Protein AF-A0A928Z1S4-F1 (afdb_monomer_lite)

Structure (mmCIF, N/CA/C/O backbone):
data_AF-A0A928Z1S4-F1
#
_entry.id   AF-A0A928Z1S4-F1
#
loop_
_atom_site.group_PDB
_atom_site.id
_atom_site.type_symbol
_atom_site.label_atom_id
_atom_site.label_alt_id
_atom_site.label_comp_id
_atom_site.label_asym_id
_atom_site.label_entity_id
_atom_site.label_seq_id
_atom_site.pdbx_PDB_ins_code
_atom_site.Cartn_x
_atom_site.Cartn_y
_atom_site.Cartn_z
_atom_site.occupancy
_atom_site.B_iso_or_equiv
_atom_site.auth_seq_id
_atom_site.auth_comp_id
_atom_site.auth_asym_id
_atom_site.auth_atom_id
_atom_site.pdbx_PDB_model_num
ATOM 1 N N . MET A 1 1 ? -10.447 28.029 10.618 1.00 44.19 1 MET A N 1
ATOM 2 C CA . MET A 1 1 ? -10.166 26.722 9.988 1.00 44.19 1 MET A CA 1
ATOM 3 C C . MET A 1 1 ? -8.656 26.515 9.938 1.00 44.19 1 MET A C 1
ATOM 5 O O . MET A 1 1 ? -8.035 26.800 8.925 1.00 44.19 1 MET A O 1
ATOM 9 N N . LYS A 1 2 ? -8.033 26.121 11.053 1.00 41.84 2 LYS A N 1
ATOM 10 C CA . LYS A 1 2 ? -6.613 25.748 11.061 1.00 41.84 2 LYS A CA 1
ATOM 11 C C . LYS A 1 2 ? -6.581 24.227 11.087 1.00 41.84 2 LYS A C 1
ATOM 13 O O . LYS A 1 2 ? -7.019 23.639 12.069 1.00 41.84 2 LYS A O 1
ATOM 18 N N . ARG A 1 3 ? -6.177 23.603 9.978 1.00 52.69 3 ARG A N 1
ATOM 19 C CA . ARG A 1 3 ? -5.882 22.168 9.963 1.00 52.69 3 ARG A CA 1
ATOM 20 C C . ARG A 1 3 ? -4.666 22.008 10.865 1.00 52.69 3 ARG A C 1
ATOM 22 O O . ARG A 1 3 ? -3.581 22.459 10.514 1.00 52.69 3 ARG A O 1
ATOM 29 N N . HIS A 1 4 ? -4.883 21.509 12.073 1.00 50.34 4 HIS A N 1
ATOM 30 C CA . HIS A 1 4 ? -3.794 21.029 12.899 1.00 50.34 4 HIS A CA 1
ATOM 31 C C . HIS A 1 4 ? -3.205 19.842 12.140 1.00 50.34 4 HIS A C 1
ATOM 33 O O . HIS A 1 4 ? -3.820 18.785 12.094 1.00 50.34 4 HIS A O 1
ATOM 39 N N . THR A 1 5 ? -2.066 20.036 11.478 1.00 54.94 5 THR A N 1
ATOM 40 C CA . THR A 1 5 ? -1.255 18.928 10.973 1.00 54.94 5 THR A CA 1
ATOM 41 C C . THR A 1 5 ? -0.599 18.291 12.193 1.00 54.94 5 THR A C 1
ATOM 43 O O . THR A 1 5 ? 0.552 18.574 12.519 1.00 54.94 5 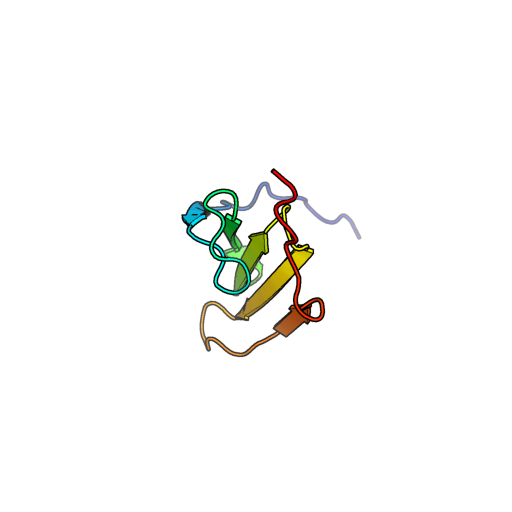THR A O 1
ATOM 46 N N . THR A 1 6 ? -1.368 17.520 12.959 1.00 55.72 6 THR A N 1
ATOM 47 C CA . THR A 1 6 ? -0.786 16.541 13.869 1.00 55.72 6 THR A CA 1
ATOM 48 C C . THR A 1 6 ? 0.083 15.633 13.010 1.00 55.72 6 THR A C 1
ATOM 50 O O . THR A 1 6 ? -0.350 15.163 11.961 1.00 55.72 6 THR A O 1
ATOM 53 N N . LEU A 1 7 ? 1.348 15.460 13.394 1.00 63.41 7 LEU A N 1
ATOM 54 C CA . LEU A 1 7 ? 2.197 14.406 12.850 1.00 63.41 7 LEU A CA 1
ATOM 55 C C . LEU A 1 7 ? 1.575 13.083 13.307 1.00 63.41 7 LEU A C 1
ATOM 57 O O . LEU A 1 7 ? 1.950 12.550 14.349 1.00 63.41 7 LEU A O 1
ATOM 61 N N . SER A 1 8 ? 0.541 12.627 12.603 1.00 57.97 8 SER A N 1
ATOM 62 C CA . SER A 1 8 ? -0.127 11.363 12.881 1.00 57.97 8 SER A CA 1
ATOM 63 C C . SER A 1 8 ? 0.922 10.251 12.831 1.00 57.97 8 SER A C 1
ATOM 65 O O . SER A 1 8 ? 1.812 10.302 11.972 1.00 57.97 8 SER A O 1
ATOM 67 N N . PRO A 1 9 ? 0.874 9.258 13.731 1.00 62.47 9 PRO A N 1
ATOM 68 C CA . PRO A 1 9 ? 1.789 8.132 13.668 1.00 62.47 9 PRO A CA 1
ATOM 69 C C . PRO A 1 9 ? 1.525 7.358 12.373 1.00 62.47 9 PRO A C 1
ATOM 71 O O . PRO A 1 9 ? 0.569 6.598 12.253 1.00 62.47 9 PRO A O 1
ATOM 74 N N . ILE A 1 10 ? 2.378 7.575 11.375 1.00 79.69 10 ILE A N 1
ATOM 75 C CA . ILE A 1 10 ? 2.367 6.801 10.141 1.00 79.69 10 ILE A CA 1
ATOM 76 C C . ILE A 1 10 ? 3.254 5.587 10.384 1.00 79.69 10 ILE A C 1
ATOM 78 O O . ILE A 1 10 ? 4.479 5.701 10.467 1.00 79.69 10 ILE A O 1
ATOM 82 N N . ARG A 1 11 ? 2.646 4.402 10.489 1.00 93.38 11 ARG A N 1
ATOM 83 C CA . ARG A 1 11 ? 3.412 3.153 10.415 1.00 93.38 11 ARG A CA 1
ATOM 84 C C . ARG A 1 11 ? 3.709 2.875 8.946 1.00 93.38 11 ARG A C 1
ATOM 86 O O . ARG A 1 11 ? 2.786 2.910 8.138 1.00 93.38 11 ARG A O 1
ATOM 93 N N . ALA A 1 12 ? 4.953 2.559 8.599 1.00 93.94 12 ALA A N 1
ATOM 94 C CA . ALA A 1 12 ? 5.346 2.220 7.231 1.00 93.94 12 ALA A CA 1
ATOM 95 C C . ALA A 1 12 ? 6.056 0.862 7.165 1.00 93.94 12 ALA A C 1
ATOM 97 O O . ALA A 1 12 ? 6.780 0.481 8.086 1.00 93.94 12 ALA A O 1
ATOM 98 N N . GLN A 1 13 ? 5.841 0.130 6.073 1.00 96.12 13 GLN A N 1
ATOM 99 C CA . GLN A 1 13 ? 6.514 -1.134 5.788 1.00 96.12 13 GLN A CA 1
ATOM 100 C C . GLN A 1 13 ? 6.840 -1.248 4.297 1.00 96.12 13 GLN A C 1
ATOM 102 O O . GLN A 1 13 ? 5.973 -1.015 3.456 1.00 96.12 13 GLN A O 1
ATOM 107 N N . ASN A 1 14 ? 8.054 -1.704 3.985 1.00 96.56 14 ASN A N 1
ATOM 108 C CA . ASN A 1 14 ? 8.428 -2.108 2.630 1.00 96.56 14 ASN A CA 1
ATOM 109 C C . ASN A 1 14 ? 7.816 -3.473 2.300 1.00 96.56 14 ASN A C 1
ATOM 111 O O . ASN A 1 14 ? 7.937 -4.422 3.081 1.00 96.56 14 ASN A O 1
ATOM 115 N N . ILE A 1 15 ? 7.175 -3.576 1.140 1.00 96.56 15 ILE A N 1
ATOM 116 C CA . ILE A 1 15 ? 6.528 -4.796 0.655 1.00 96.56 15 ILE A CA 1
ATOM 117 C C . ILE A 1 15 ? 6.890 -5.048 -0.813 1.00 96.56 15 ILE A C 1
ATOM 119 O O . ILE A 1 15 ? 7.387 -4.171 -1.516 1.00 96.56 15 ILE A O 1
ATOM 123 N N . CYS A 1 16 ? 6.593 -6.247 -1.310 1.00 96.31 16 CYS A N 1
ATOM 124 C CA . CYS A 1 16 ? 6.564 -6.471 -2.751 1.00 96.31 16 CYS A CA 1
ATOM 125 C C . CYS A 1 16 ? 5.302 -5.833 -3.350 1.00 96.31 16 CYS A C 1
ATOM 127 O O . CYS A 1 16 ? 4.205 -5.988 -2.809 1.00 96.31 16 CYS A O 1
ATOM 129 N N . CYS A 1 17 ? 5.450 -5.141 -4.479 1.00 95.12 17 CYS A N 1
ATOM 130 C CA . CYS A 1 17 ? 4.341 -4.555 -5.211 1.00 95.12 17 CYS A CA 1
ATOM 131 C C . CYS A 1 17 ? 3.390 -5.665 -5.682 1.00 95.12 17 CYS A C 1
ATOM 133 O O . CYS A 1 17 ? 3.840 -6.574 -6.383 1.00 95.12 17 CYS A O 1
ATOM 135 N N . PRO A 1 18 ? 2.085 -5.586 -5.377 1.00 92.50 18 PRO A N 1
ATOM 136 C CA . PRO A 1 18 ? 1.116 -6.579 -5.837 1.00 92.50 18 PRO A CA 1
ATOM 137 C C . PRO A 1 18 ? 0.862 -6.528 -7.354 1.00 92.50 18 PRO A C 1
ATOM 139 O O . PRO A 1 18 ? 0.313 -7.479 -7.894 1.00 92.50 18 PRO A O 1
ATOM 142 N N . ASN A 1 19 ? 1.259 -5.448 -8.039 1.00 92.31 19 ASN A N 1
ATOM 143 C CA . ASN A 1 19 ? 1.089 -5.291 -9.486 1.00 92.31 19 ASN A CA 1
ATOM 144 C C . ASN A 1 19 ? 2.335 -5.693 -10.287 1.00 92.31 19 ASN A C 1
ATOM 146 O O . ASN A 1 19 ? 2.249 -6.554 -11.154 1.00 92.31 19 ASN A O 1
ATOM 150 N N . CYS A 1 20 ? 3.506 -5.110 -9.999 1.00 92.19 20 CYS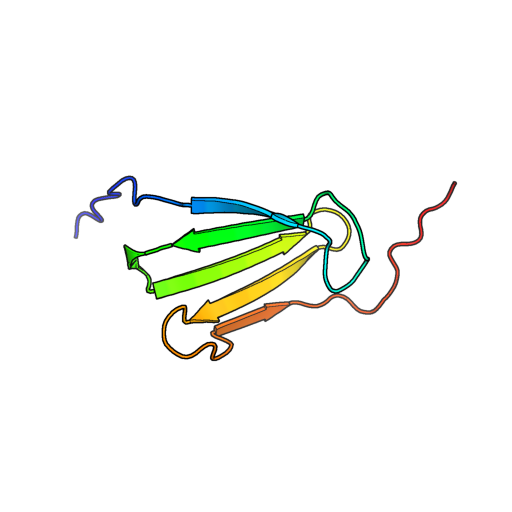 A N 1
ATOM 151 C CA . CYS A 1 20 ? 4.733 -5.373 -10.772 1.00 92.19 20 CYS A CA 1
ATOM 152 C C . CYS A 1 20 ? 5.749 -6.297 -10.078 1.00 92.19 20 CYS A C 1
ATOM 154 O O . CYS A 1 20 ? 6.787 -6.617 -10.656 1.00 92.19 20 CYS A O 1
ATOM 156 N N . GLY A 1 21 ? 5.515 -6.681 -8.820 1.00 92.38 21 GLY A N 1
ATOM 157 C CA . GLY A 1 21 ? 6.438 -7.511 -8.039 1.00 92.38 21 GLY A CA 1
ATOM 158 C C . GLY A 1 21 ? 7.707 -6.808 -7.537 1.00 92.38 21 GLY A C 1
ATOM 159 O O . GLY A 1 21 ? 8.535 -7.456 -6.896 1.00 92.38 21 GLY A O 1
ATOM 160 N N . SER A 1 22 ? 7.901 -5.507 -7.791 1.00 93.06 22 SER A N 1
ATOM 161 C CA . SER A 1 22 ? 9.073 -4.780 -7.276 1.00 93.06 22 SER A CA 1
ATOM 162 C C . SER A 1 22 ? 9.121 -4.750 -5.745 1.00 93.06 22 SER A C 1
ATOM 164 O O . SER A 1 22 ? 8.089 -4.676 -5.089 1.00 93.06 22 SER A O 1
ATOM 166 N N . ARG A 1 23 ? 10.328 -4.744 -5.170 1.00 95.50 23 ARG A N 1
ATOM 167 C CA . ARG A 1 23 ? 10.571 -4.651 -3.718 1.00 95.50 23 ARG A CA 1
ATOM 168 C C . ARG A 1 23 ? 10.626 -3.214 -3.184 1.00 95.50 23 ARG A C 1
ATOM 170 O O . ARG A 1 23 ? 10.853 -3.029 -1.995 1.00 95.50 23 ARG A O 1
ATOM 177 N N . SER A 1 24 ? 10.436 -2.219 -4.049 1.00 95.12 24 SER A N 1
ATOM 178 C CA . SER A 1 24 ? 10.406 -0.792 -3.699 1.00 95.12 24 SER A CA 1
ATOM 179 C C . SER A 1 24 ? 9.002 -0.271 -3.360 1.00 95.12 24 SER A C 1
ATOM 181 O O . SER A 1 24 ? 8.814 0.934 -3.239 1.00 95.12 24 SER A O 1
ATOM 183 N N . ALA A 1 25 ? 7.998 -1.146 -3.222 1.00 95.88 25 ALA A N 1
ATOM 184 C CA . ALA A 1 25 ? 6.665 -0.731 -2.800 1.00 95.88 25 ALA A CA 1
ATOM 185 C C . ALA A 1 25 ? 6.577 -0.546 -1.282 1.00 95.88 25 ALA A C 1
ATOM 187 O O . ALA A 1 25 ? 7.240 -1.231 -0.502 1.00 95.88 25 ALA A O 1
ATOM 188 N N . GLU A 1 26 ? 5.684 0.342 -0.867 1.00 97.19 26 GLU A N 1
ATOM 189 C CA . GLU A 1 26 ? 5.488 0.717 0.525 1.00 97.19 26 GLU A CA 1
ATOM 190 C C . GLU A 1 26 ? 4.018 0.586 0.913 1.00 97.19 26 GLU A C 1
ATOM 192 O O . GLU A 1 26 ? 3.115 0.839 0.112 1.00 97.19 26 GLU A O 1
ATOM 197 N N . ARG A 1 27 ? 3.772 0.219 2.171 1.00 97.38 27 ARG A N 1
ATOM 198 C CA . ARG A 1 27 ? 2.457 0.268 2.806 1.00 97.38 27 ARG A CA 1
ATOM 199 C C . ARG A 1 27 ? 2.504 1.173 4.024 1.00 97.38 27 ARG A C 1
ATOM 201 O O . ARG A 1 27 ? 3.295 0.932 4.934 1.00 97.38 27 ARG A O 1
ATOM 208 N N . HIS A 1 28 ? 1.646 2.183 4.045 1.00 96.25 28 HIS A N 1
ATOM 209 C CA . HIS A 1 28 ? 1.489 3.146 5.129 1.00 96.25 28 HIS A CA 1
ATOM 210 C C . HIS A 1 28 ? 0.127 2.947 5.797 1.00 96.25 28 HIS A C 1
ATOM 212 O O . HIS A 1 28 ? -0.888 2.850 5.109 1.00 96.25 28 HIS A O 1
ATOM 218 N N . TRP A 1 29 ? 0.101 2.891 7.126 1.00 95.69 29 TRP A N 1
ATOM 219 C CA . TRP A 1 29 ? -1.124 2.934 7.926 1.00 95.69 29 TRP A CA 1
ATOM 220 C C . TRP A 1 29 ? -1.262 4.338 8.507 1.00 95.69 29 TRP A C 1
ATOM 222 O O . TRP A 1 29 ? -0.351 4.801 9.194 1.00 95.69 29 TRP A O 1
ATOM 232 N N . ILE A 1 30 ? -2.376 5.001 8.207 1.00 94.31 30 ILE A N 1
ATOM 233 C CA . ILE A 1 30 ? -2.683 6.363 8.648 1.00 94.31 30 ILE A CA 1
ATOM 234 C C . ILE A 1 30 ? -3.865 6.251 9.613 1.00 94.31 30 ILE A C 1
ATOM 236 O O . ILE A 1 30 ? -5.021 6.138 9.197 1.00 94.31 30 ILE A O 1
ATOM 240 N N . GLU A 1 31 ? -3.559 6.197 10.910 1.00 90.06 31 GLU A N 1
ATOM 241 C CA . GLU A 1 31 ? -4.542 5.896 11.963 1.00 90.06 31 GLU A CA 1
ATOM 242 C C . GLU A 1 31 ? -5.653 6.950 12.041 1.00 90.06 31 GLU A C 1
ATOM 244 O O . GLU A 1 31 ? -6.828 6.590 12.065 1.00 90.06 31 GLU A O 1
ATOM 249 N N . ASP A 1 32 ? -5.298 8.235 11.962 1.00 89.56 32 ASP A N 1
ATOM 250 C CA . ASP A 1 32 ? -6.250 9.354 12.045 1.00 89.56 32 ASP A CA 1
ATOM 251 C C . ASP A 1 32 ? -7.303 9.338 10.923 1.00 89.56 32 ASP A C 1
ATOM 253 O O . ASP A 1 32 ? -8.412 9.842 11.094 1.00 89.56 32 ASP A O 1
ATOM 257 N N . GLU A 1 33 ? -6.975 8.735 9.778 1.00 90.69 33 GLU A N 1
ATOM 258 C CA . GLU A 1 33 ? -7.866 8.642 8.619 1.00 90.69 33 GLU A CA 1
ATOM 259 C C . GLU A 1 33 ? -8.522 7.260 8.492 1.00 90.69 33 GLU A C 1
ATOM 261 O O . GLU A 1 33 ? -9.384 7.061 7.637 1.00 90.69 33 GLU A O 1
ATOM 266 N N . ASN A 1 34 ? -8.148 6.297 9.344 1.00 94.44 34 ASN A N 1
ATOM 267 C CA . ASN A 1 34 ? -8.505 4.886 9.198 1.00 94.44 34 ASN A CA 1
ATOM 268 C C . ASN A 1 34 ? -8.196 4.351 7.791 1.00 94.44 34 ASN A C 1
ATOM 270 O O . ASN A 1 34 ? -9.004 3.623 7.204 1.00 94.44 34 ASN A O 1
ATOM 274 N N . THR A 1 35 ? -7.036 4.714 7.237 1.00 96.38 35 THR A N 1
ATOM 275 C CA . THR A 1 35 ? -6.628 4.300 5.891 1.00 96.38 35 THR A CA 1
ATOM 276 C C . THR A 1 35 ? -5.340 3.484 5.893 1.00 96.38 35 THR A C 1
ATOM 278 O O . THR A 1 35 ? -4.448 3.631 6.730 1.00 96.38 35 THR A O 1
ATOM 281 N N . VAL A 1 36 ? -5.249 2.586 4.917 1.00 97.31 36 VAL A N 1
ATOM 282 C CA . VAL A 1 36 ? -4.039 1.861 4.542 1.00 97.31 36 VAL A CA 1
ATOM 283 C C . VAL A 1 36 ? -3.735 2.206 3.095 1.00 97.31 36 VAL A C 1
ATOM 285 O O . VAL A 1 36 ? -4.497 1.836 2.199 1.00 97.31 36 VAL A O 1
ATOM 288 N N . ARG A 1 37 ? -2.614 2.889 2.867 1.00 96.88 37 ARG A N 1
ATOM 289 C CA . ARG A 1 37 ? -2.118 3.261 1.541 1.00 96.88 37 ARG A CA 1
ATOM 290 C C . ARG A 1 37 ? -0.988 2.330 1.134 1.00 96.88 37 ARG A C 1
ATOM 292 O O . ARG A 1 37 ? 0.041 2.282 1.793 1.00 96.88 37 ARG A O 1
ATOM 299 N N . THR A 1 38 ? -1.162 1.605 0.042 1.00 97.12 38 THR A N 1
ATOM 300 C CA . THR A 1 38 ? -0.111 0.828 -0.617 1.00 97.12 38 THR A CA 1
ATOM 301 C C . THR A 1 38 ? 0.293 1.550 -1.895 1.00 97.12 38 THR A C 1
ATOM 303 O O . THR A 1 38 ? -0.573 1.811 -2.722 1.00 97.12 38 THR A O 1
ATOM 306 N N . GLN A 1 39 ? 1.578 1.856 -2.065 1.00 96.31 39 GLN A N 1
ATOM 307 C CA . GLN A 1 39 ? 2.092 2.569 -3.234 1.00 96.31 39 GLN A CA 1
ATOM 308 C C . GLN A 1 39 ? 3.351 1.908 -3.804 1.00 96.31 39 GLN A C 1
ATOM 310 O O . GLN A 1 39 ? 4.138 1.328 -3.056 1.00 96.31 39 GLN A O 1
ATOM 315 N N . CYS A 1 40 ? 3.563 1.994 -5.117 1.00 95.19 40 CYS A N 1
ATOM 316 C CA . CYS A 1 40 ? 4.795 1.544 -5.762 1.00 95.19 40 CYS A CA 1
ATOM 317 C C . CYS A 1 40 ? 5.322 2.609 -6.729 1.00 95.19 40 CYS A C 1
ATOM 319 O O . CYS A 1 40 ? 4.615 2.928 -7.680 1.00 95.19 40 CYS A O 1
ATOM 321 N N . PRO A 1 41 ? 6.562 3.096 -6.548 1.00 92.94 41 PRO A N 1
ATOM 322 C CA . PRO A 1 41 ? 7.141 4.115 -7.423 1.00 92.94 41 PRO A CA 1
ATOM 323 C C . PRO A 1 41 ? 7.570 3.584 -8.802 1.00 92.94 41 PRO A C 1
ATOM 325 O O . PRO A 1 41 ? 7.816 4.370 -9.701 1.00 92.94 41 PRO A O 1
ATOM 328 N N . GLU A 1 42 ? 7.683 2.264 -8.991 1.00 93.06 42 GLU A N 1
ATOM 329 C CA . GLU A 1 42 ? 8.171 1.669 -10.256 1.00 93.06 42 GLU A CA 1
ATOM 330 C C . GLU A 1 42 ? 7.097 1.547 -11.328 1.00 93.06 42 GLU A C 1
ATOM 332 O O . GLU A 1 42 ? 7.380 1.455 -12.516 1.00 93.06 42 GLU A O 1
ATOM 337 N N . CYS A 1 43 ? 5.856 1.391 -10.888 1.00 92.06 43 CYS A N 1
ATOM 338 C CA . CYS A 1 43 ? 4.729 1.135 -11.771 1.00 92.06 43 CYS A CA 1
ATOM 339 C C . CYS A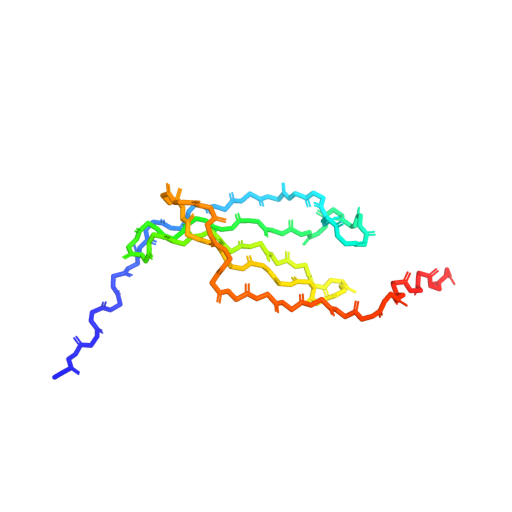 1 43 ? 3.523 1.951 -11.343 1.00 92.06 43 CYS A C 1
ATOM 341 O O . CYS A 1 43 ? 2.413 1.514 -11.589 1.00 92.06 43 CYS A O 1
ATOM 343 N N . ASP A 1 44 ? 3.732 3.034 -10.595 1.00 91.81 44 ASP A N 1
ATOM 344 C CA . ASP A 1 44 ? 2.700 3.945 -10.098 1.00 91.81 44 ASP A CA 1
ATOM 345 C C . ASP A 1 44 ? 1.478 3.273 -9.447 1.00 91.81 44 ASP A C 1
ATOM 347 O O . ASP A 1 44 ? 0.408 3.864 -9.366 1.00 91.81 44 ASP A O 1
ATOM 351 N N . TYR A 1 45 ? 1.603 2.034 -8.962 1.00 94.25 45 TYR A N 1
ATOM 352 C CA . TYR A 1 45 ? 0.498 1.331 -8.316 1.00 94.25 45 TYR A CA 1
ATOM 353 C C . TYR A 1 45 ? 0.093 2.081 -7.053 1.00 94.25 45 TYR A C 1
ATOM 355 O O . TYR A 1 45 ? 0.946 2.308 -6.194 1.00 94.25 45 TYR A O 1
ATOM 363 N N . LEU A 1 46 ? -1.195 2.382 -6.899 1.00 95.94 46 LEU A N 1
ATOM 364 C CA . LEU A 1 46 ? -1.756 2.980 -5.692 1.00 95.94 46 LEU A CA 1
ATOM 365 C C . LEU A 1 46 ? -3.017 2.224 -5.278 1.00 95.94 46 LEU A C 1
ATOM 367 O O . LEU A 1 46 ? -3.928 2.013 -6.072 1.00 95.94 46 LEU A O 1
ATOM 371 N N . LEU A 1 47 ? -3.096 1.860 -4.003 1.00 96.81 47 LEU A N 1
ATOM 372 C CA . LEU A 1 47 ? -4.298 1.320 -3.384 1.00 96.81 47 LEU A CA 1
ATOM 373 C C . LEU A 1 47 ? -4.473 1.942 -2.002 1.00 96.81 47 LEU A C 1
ATOM 375 O O . LEU A 1 47 ? -3.654 1.714 -1.114 1.00 96.81 47 LEU A O 1
ATOM 379 N N . ILE A 1 48 ? -5.559 2.678 -1.807 1.00 97.62 48 ILE A N 1
ATOM 380 C CA . ILE A 1 48 ? -6.001 3.197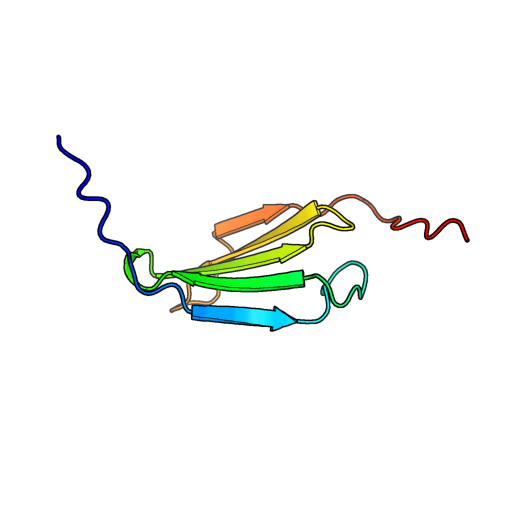 -0.515 1.00 97.62 48 ILE A CA 1
ATOM 381 C C . ILE A 1 48 ? -7.235 2.406 -0.094 1.00 97.62 48 ILE A C 1
ATOM 383 O O . ILE A 1 48 ? -8.215 2.309 -0.831 1.00 97.62 48 ILE A O 1
ATOM 387 N N . SER A 1 49 ? -7.191 1.830 1.101 1.00 97.94 49 SER A N 1
ATOM 388 C CA . SER A 1 49 ? -8.290 1.046 1.673 1.00 97.94 49 SER A CA 1
ATOM 389 C C . SER A 1 49 ? -8.584 1.478 3.103 1.00 97.94 49 SER A C 1
ATOM 391 O O . SER A 1 49 ? -7.706 2.002 3.784 1.00 97.94 49 SER A O 1
ATOM 393 N N . CYS A 1 50 ? -9.810 1.264 3.571 1.00 96.81 50 CYS A N 1
ATOM 394 C CA . CYS A 1 50 ? -10.171 1.502 4.963 1.00 96.81 50 CYS A CA 1
ATOM 395 C C . CYS A 1 50 ? -9.525 0.436 5.863 1.00 96.81 50 CYS A C 1
ATOM 397 O O . CYS A 1 50 ? -9.737 -0.756 5.651 1.00 96.81 50 CYS A O 1
ATOM 399 N N . SER A 1 51 ? -8.788 0.838 6.899 1.00 95.69 51 SER A N 1
ATOM 400 C CA . SER A 1 51 ? -8.123 -0.087 7.829 1.00 95.69 51 SER A CA 1
ATOM 401 C C . SER A 1 51 ? -9.103 -0.943 8.641 1.00 95.69 51 SER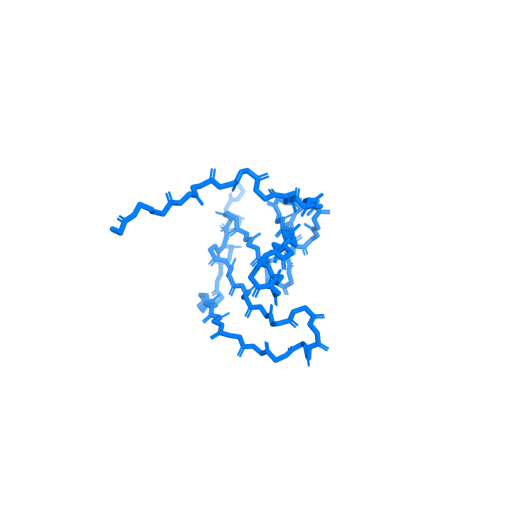 A C 1
ATOM 403 O O . SER A 1 51 ? -8.744 -2.039 9.062 1.00 95.69 51 SER A O 1
ATOM 405 N N . LEU A 1 52 ? -10.337 -0.466 8.835 1.00 96.12 52 LEU A N 1
ATOM 406 C CA . LEU A 1 52 ? -11.365 -1.143 9.631 1.00 96.12 52 LEU A CA 1
ATOM 407 C C . LEU A 1 52 ? -12.200 -2.134 8.811 1.00 96.12 52 LEU A C 1
ATOM 409 O O . LEU A 1 52 ? -12.611 -3.168 9.328 1.00 96.12 52 LEU A O 1
ATOM 413 N N . THR A 1 53 ? -12.479 -1.810 7.543 1.00 97.50 53 THR A N 1
ATOM 414 C CA . THR A 1 53 ? -13.408 -2.584 6.692 1.00 97.50 53 THR A CA 1
ATOM 415 C C . THR A 1 53 ? -12.741 -3.250 5.494 1.00 97.50 53 THR A C 1
ATOM 417 O O . THR A 1 53 ? -13.378 -4.051 4.821 1.00 97.50 53 THR A O 1
ATOM 420 N N . ALA A 1 54 ? -11.486 -2.904 5.200 1.00 95.94 54 ALA A N 1
ATOM 421 C CA . ALA A 1 54 ? -10.756 -3.276 3.987 1.00 95.94 54 ALA A CA 1
ATOM 422 C C . ALA A 1 54 ? -11.401 -2.815 2.663 1.00 95.94 54 ALA A C 1
ATOM 424 O O . ALA A 1 54 ? -10.880 -3.129 1.593 1.00 95.94 54 ALA A O 1
ATOM 425 N N . ASN A 1 55 ? -12.486 -2.031 2.710 1.00 97.81 55 ASN A N 1
ATOM 426 C CA . ASN A 1 55 ? -13.097 -1.458 1.516 1.00 97.81 55 ASN A CA 1
ATOM 427 C C . ASN A 1 55 ? -12.103 -0.552 0.789 1.00 97.81 55 ASN A C 1
ATOM 429 O O . ASN A 1 55 ? -11.394 0.240 1.416 1.00 97.81 55 ASN A O 1
ATOM 433 N N . VAL A 1 56 ? -12.082 -0.653 -0.537 1.00 97.38 56 VAL A N 1
ATOM 434 C CA . VAL A 1 56 ? -11.269 0.214 -1.390 1.00 97.38 56 VAL A CA 1
ATOM 435 C C . VAL A 1 56 ? -11.853 1.623 -1.361 1.00 97.38 56 VAL A C 1
ATOM 437 O O . VAL A 1 56 ? -13.037 1.813 -1.628 1.00 97.38 56 VAL A O 1
ATOM 440 N N . VAL A 1 57 ? -11.012 2.596 -1.021 1.00 97.12 57 VAL A N 1
ATOM 441 C CA . VAL A 1 57 ? -11.340 4.028 -1.031 1.00 97.12 57 VAL A CA 1
ATOM 442 C C . VAL A 1 57 ? -10.921 4.637 -2.363 1.00 97.12 57 VAL A C 1
ATOM 444 O O . VAL A 1 57 ? -11.709 5.307 -3.019 1.00 97.12 57 VAL A O 1
ATOM 447 N N . GLU A 1 58 ? -9.688 4.363 -2.777 1.00 96.56 58 GLU A N 1
ATOM 448 C CA . GLU A 1 58 ? -9.118 4.834 -4.033 1.00 96.56 58 GLU A CA 1
ATOM 449 C C . GLU A 1 58 ? -8.162 3.772 -4.560 1.00 96.56 58 GLU A C 1
ATOM 451 O O . GLU A 1 58 ? -7.448 3.126 -3.789 1.00 96.56 58 GLU A O 1
ATOM 456 N N . ALA A 1 59 ? -8.142 3.577 -5.872 1.00 94.75 59 ALA A N 1
ATOM 457 C CA . ALA A 1 59 ? -7.179 2.691 -6.483 1.00 94.75 59 ALA A CA 1
ATOM 458 C C . ALA A 1 59 ? -6.798 3.170 -7.879 1.00 94.75 59 ALA A C 1
ATOM 460 O O . ALA A 1 59 ? -7.656 3.547 -8.677 1.00 94.75 59 ALA A O 1
ATOM 461 N N . TYR A 1 60 ? -5.504 3.111 -8.160 1.00 92.12 60 TYR A N 1
ATOM 462 C CA . TYR A 1 60 ? -4.943 3.368 -9.468 1.00 92.12 60 TYR A CA 1
ATOM 463 C C . TYR A 1 60 ? -4.019 2.217 -9.849 1.00 92.12 60 TYR A C 1
ATOM 465 O O . TYR A 1 60 ? -3.119 1.818 -9.103 1.00 92.12 60 TYR A O 1
ATOM 473 N N . PHE A 1 61 ? -4.276 1.680 -11.035 1.00 83.06 61 PH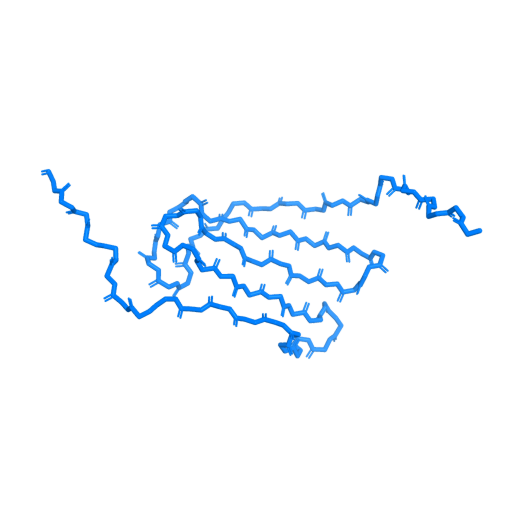E A N 1
ATOM 474 C CA . PHE A 1 61 ? -3.547 0.564 -11.606 1.00 83.06 61 PHE A CA 1
ATOM 475 C C . PHE A 1 61 ? -3.216 0.934 -13.050 1.00 83.06 61 PHE A C 1
ATOM 477 O O . PHE A 1 61 ? -4.138 1.028 -13.866 1.00 83.06 61 PHE A O 1
ATOM 484 N N . PRO A 1 62 ? -1.942 1.162 -13.401 1.00 82.12 62 PRO A N 1
ATOM 485 C CA . PRO A 1 62 ? -1.596 1.317 -14.800 1.00 82.12 62 PRO A CA 1
ATOM 486 C C . PRO A 1 62 ? -1.735 -0.020 -15.522 1.00 82.12 62 PRO A C 1
ATOM 488 O O . PRO A 1 62 ? -1.427 -1.084 -14.974 1.00 82.12 62 PRO A O 1
ATOM 491 N N . SER A 1 63 ? -2.193 0.044 -16.772 1.00 62.97 63 SER A N 1
ATOM 492 C CA . SER A 1 63 ? -2.192 -1.104 -17.671 1.00 62.97 63 SER A CA 1
ATOM 493 C C . SER A 1 63 ? -0.761 -1.611 -17.830 1.00 62.97 63 SER A C 1
ATOM 495 O O . SER A 1 63 ? 0.159 -0.841 -18.086 1.00 62.97 63 SER A O 1
ATOM 497 N N . SER A 1 64 ? -0.597 -2.909 -17.618 1.00 62.81 64 SER A N 1
ATOM 498 C CA . SER A 1 64 ? 0.641 -3.678 -17.575 1.00 62.81 64 SER A CA 1
ATOM 499 C C . SER A 1 64 ? 1.709 -3.207 -18.569 1.00 62.81 64 SER A C 1
ATOM 501 O O . SER A 1 64 ? 1.516 -3.378 -19.763 1.00 62.81 64 SER A O 1
ATOM 503 N N . THR A 1 65 ? 2.835 -2.690 -18.062 1.00 55.16 65 THR A N 1
ATOM 504 C CA . THR A 1 65 ? 4.203 -3.186 -18.324 1.00 55.16 65 THR A CA 1
ATOM 505 C C . THR A 1 65 ? 5.221 -2.354 -17.541 1.00 55.16 65 THR A C 1
ATOM 507 O O . THR A 1 65 ? 5.613 -1.266 -17.944 1.00 55.16 65 THR A O 1
ATOM 510 N N . CYS A 1 66 ? 5.723 -2.909 -16.436 1.00 55.72 66 CYS A N 1
ATOM 511 C CA . CYS A 1 66 ? 7.088 -2.618 -16.002 1.00 55.72 66 CYS A CA 1
ATOM 512 C C . CYS A 1 66 ? 8.007 -3.350 -16.997 1.00 55.72 66 CYS A C 1
ATOM 514 O O . CYS A 1 66 ? 8.434 -4.477 -16.742 1.00 55.72 66 CYS A O 1
ATOM 516 N N . GLU A 1 67 ? 8.219 -2.772 -18.186 1.00 58.75 67 GLU A N 1
ATOM 517 C CA . GLU A 1 67 ? 9.302 -3.197 -19.074 1.00 58.75 67 GLU A CA 1
ATOM 518 C C . GLU A 1 67 ? 10.607 -2.871 -18.349 1.00 58.75 67 GLU A C 1
ATOM 520 O O . GLU A 1 67 ? 11.126 -1.759 -18.408 1.00 58.75 67 GLU A O 1
ATOM 525 N N . LYS A 1 68 ? 11.129 -3.848 -17.605 1.00 59.38 68 LYS A N 1
ATOM 526 C CA . LYS A 1 68 ? 12.525 -3.821 -17.180 1.00 59.38 68 LYS A CA 1
ATOM 527 C C . LYS A 1 68 ? 13.367 -4.042 -18.431 1.00 59.38 68 LYS A C 1
ATOM 529 O O . LYS A 1 68 ? 13.731 -5.176 -18.732 1.00 59.38 68 LYS A O 1
ATOM 534 N N . VAL A 1 69 ? 13.608 -2.972 -19.185 1.00 48.59 69 VAL A N 1
ATOM 535 C CA . VAL A 1 69 ? 14.634 -2.971 -20.225 1.00 48.59 69 VAL A CA 1
ATOM 536 C C . VAL A 1 69 ? 15.969 -3.113 -19.498 1.00 48.59 69 VAL A C 1
ATOM 538 O O . VAL A 1 69 ? 16.319 -2.273 -18.668 1.00 48.59 69 VAL A O 1
ATOM 541 N N . ALA A 1 70 ? 16.609 -4.258 -19.723 1.00 45.16 70 ALA A N 1
ATOM 542 C CA . ALA A 1 70 ? 17.915 -4.617 -19.187 1.00 45.16 70 ALA A CA 1
ATOM 543 C C . ALA A 1 70 ? 19.033 -3.737 -19.758 1.00 45.16 70 ALA A C 1
ATOM 545 O O . ALA A 1 70 ? 18.891 -3.284 -20.918 1.00 45.16 70 ALA A O 1
#

Secondary structure (DSSP, 8-state):
---------EEEEEE--TTT--TTEEEEEEGGGTEEEEEETTTTEEEEEETTT--EEEEE---S------

Foldseek 3Di:
DDPPPDVAPWDKDQDQDPAARDRQWMWIQRPVVQWIWIAHPQQGWIWIARVVPRHTPDTDGDDDDSPPPD

Radius of gyration: 14.11 Å; chains: 1; bounding box: 31×34×34 Å

Sequence (70 aa):
MKRHTTLSPIRAQNICCPNCGSRSAERHWIEDENTVRTQCPECDYLLISCSLTANVVEAYFPSSTCEKVA

Organism: NCBI:txid2777977

pLDDT: mean 84.7, std 17.54, range [41.84, 97.94]